Protein AF-A0A7S0PXA7-F1 (afdb_monomer)

Solvent-accessible surface area (backbone atoms only — not comparable to full-atom values): 8529 Å² total; per-residue (Å²): 130,84,72,56,68,84,60,38,46,60,54,50,37,56,54,57,61,72,44,93,47,24,30,64,40,65,45,80,64,52,71,64,62,45,62,77,38,40,72,58,47,55,48,35,64,70,63,41,63,26,7,20,38,11,32,44,40,70,43,84,54,40,75,75,38,53,61,33,40,38,24,17,21,76,83,75,50,43,97,91,50,38,77,55,44,77,58,62,48,57,30,72,75,65,67,80,82,72,60,56,28,80,47,80,48,69,74,65,65,70,82,68,48,44,73,49,89,43,74,66,32,42,48,52,52,50,52,36,51,50,52,24,73,77,49,81,46,69,72,42,47,52,53,39,50,53,33,32,65,67,40,102

Secondary structure (DSSP, 8-state):
-PPPHHHHHHHHHHHHHTSS--SEEEE---HHHHHHTHHHHHHHHHH---SEEEESS-GGGGGG-TTS-EEPPTTS-BTTB-TT-SSEE--TT--SS---EEEE-----GGGS----SHHHHHHHHHHHHHHHHS--HHHHHHHHHHHHH--

Radius of gyration: 18.27 Å; Cα contacts (8 Å, |Δi|>4): 217; chains: 1; bounding box: 50×37×41 Å

Structure (mmCIF, N/CA/C/O backbone):
data_AF-A0A7S0PXA7-F1
#
_entry.id   AF-A0A7S0PXA7-F1
#
loop_
_atom_site.group_PDB
_atom_site.id
_atom_site.type_symbol
_atom_site.label_atom_id
_atom_site.label_alt_id
_atom_site.label_comp_id
_atom_site.label_asym_id
_atom_site.label_entity_id
_atom_site.label_seq_id
_atom_site.pdbx_PDB_ins_code
_atom_site.Cartn_x
_atom_site.Cartn_y
_atom_site.Cartn_z
_atom_site.occupancy
_atom_site.B_iso_or_equiv
_atom_site.auth_seq_id
_atom_site.auth_comp_id
_atom_site.auth_asym_id
_atom_site.auth_atom_id
_atom_site.pdbx_PDB_model_num
ATOM 1 N N . VAL A 1 1 ? -21.336 17.480 8.212 1.00 57.72 1 VAL A N 1
ATOM 2 C CA . VAL A 1 1 ? -20.387 16.965 9.226 1.00 57.72 1 VAL A CA 1
ATOM 3 C C . VAL A 1 1 ? -19.535 15.927 8.524 1.00 57.72 1 VAL A C 1
ATOM 5 O O . VAL A 1 1 ? -20.112 15.131 7.793 1.00 57.72 1 VAL A O 1
ATOM 8 N N . ALA A 1 2 ? -18.206 16.001 8.618 1.00 64.75 2 ALA A N 1
ATOM 9 C CA . ALA A 1 2 ? -17.358 14.966 8.030 1.00 64.75 2 ALA A CA 1
ATOM 10 C C . ALA A 1 2 ? -17.618 13.635 8.766 1.00 64.75 2 ALA A C 1
ATOM 12 O O . ALA A 1 2 ? -17.753 13.674 9.991 1.00 64.75 2 ALA A O 1
ATOM 13 N N . PRO A 1 3 ? -17.751 12.501 8.055 1.00 77.00 3 PRO A N 1
ATOM 14 C CA . PRO A 1 3 ? -17.953 11.203 8.694 1.00 77.00 3 PRO A CA 1
ATOM 15 C C . PRO A 1 3 ? -16.786 10.874 9.636 1.00 77.00 3 PRO A C 1
ATOM 17 O O . PRO A 1 3 ? -15.644 11.257 9.370 1.00 77.00 3 PRO A O 1
ATOM 20 N N . ASP A 1 4 ? -17.072 10.169 10.734 1.00 90.50 4 ASP A N 1
ATOM 21 C CA . ASP A 1 4 ? -16.028 9.641 11.619 1.00 90.50 4 ASP A CA 1
ATOM 22 C C . ASP A 1 4 ? -15.153 8.634 10.856 1.00 90.50 4 ASP A C 1
ATOM 24 O O . ASP A 1 4 ? -15.620 7.968 9.928 1.00 90.50 4 ASP A O 1
ATOM 28 N N . ALA A 1 5 ? -13.886 8.485 11.249 1.00 91.69 5 ALA A N 1
ATOM 29 C CA . ALA A 1 5 ? -12.957 7.581 10.571 1.00 91.69 5 ALA A CA 1
ATOM 30 C C . ALA A 1 5 ? -13.484 6.132 10.502 1.00 91.69 5 ALA A C 1
ATOM 32 O O . ALA A 1 5 ? -13.273 5.455 9.494 1.00 91.69 5 ALA A O 1
ATOM 33 N N . LYS A 1 6 ? -14.244 5.689 11.516 1.00 94.06 6 LYS A N 1
ATOM 34 C CA . LYS A 1 6 ? -14.896 4.372 11.545 1.00 94.06 6 LYS A CA 1
ATOM 35 C C . LYS A 1 6 ? -15.883 4.161 10.393 1.00 94.06 6 LYS A C 1
ATOM 37 O O . LYS A 1 6 ? -16.007 3.045 9.896 1.00 94.06 6 LYS A O 1
ATOM 42 N N . GLU A 1 7 ? -16.591 5.211 9.984 1.00 95.00 7 GLU A N 1
ATOM 43 C CA . GLU A 1 7 ? -17.562 5.180 8.882 1.00 95.00 7 GLU A CA 1
ATOM 44 C C . GLU A 1 7 ? -16.894 5.480 7.538 1.00 95.00 7 GLU A C 1
ATOM 46 O O . GLU A 1 7 ? -17.256 4.904 6.510 1.00 95.00 7 GLU A O 1
ATOM 51 N N . PHE A 1 8 ? -15.889 6.359 7.547 1.00 95.56 8 PHE A N 1
ATOM 52 C CA . PHE A 1 8 ? -15.163 6.760 6.352 1.00 95.56 8 PHE A CA 1
ATOM 53 C C . PHE A 1 8 ? -14.356 5.607 5.750 1.00 95.56 8 PHE A C 1
ATOM 55 O O . PHE A 1 8 ? -14.434 5.398 4.543 1.00 95.56 8 PHE A O 1
ATOM 62 N N . MET A 1 9 ? -13.605 4.845 6.555 1.00 96.62 9 MET A N 1
ATOM 63 C CA . MET A 1 9 ? -12.708 3.797 6.046 1.00 96.62 9 MET A CA 1
ATOM 64 C C . MET A 1 9 ? -13.441 2.737 5.195 1.00 96.62 9 MET A C 1
ATOM 66 O O . MET A 1 9 ? -13.021 2.516 4.054 1.00 96.62 9 MET A O 1
ATOM 70 N N . PRO A 1 10 ? -14.564 2.127 5.638 1.00 96.94 10 PRO A N 1
ATOM 71 C CA . PRO A 1 10 ? -15.298 1.170 4.808 1.00 96.94 10 PRO A CA 1
ATOM 72 C C . PRO A 1 10 ? -15.913 1.807 3.557 1.00 96.94 10 PRO A C 1
ATOM 74 O O . PRO A 1 10 ? -15.874 1.214 2.479 1.00 96.94 10 PRO A O 1
ATOM 77 N N . ALA A 1 11 ? -16.458 3.023 3.679 1.00 97.19 11 ALA A N 1
ATOM 78 C CA . ALA A 1 11 ? -17.067 3.732 2.555 1.00 97.19 11 ALA A CA 1
ATOM 79 C C . ALA A 1 11 ? -16.030 4.092 1.479 1.00 97.19 11 ALA A C 1
ATOM 81 O O . ALA A 1 11 ? -16.265 3.863 0.293 1.00 97.19 11 ALA A O 1
ATOM 82 N N . ALA A 1 12 ? -14.866 4.592 1.900 1.00 96.94 12 ALA A N 1
ATOM 83 C CA . ALA A 1 12 ? -13.747 4.897 1.023 1.00 96.94 12 ALA A CA 1
ATOM 84 C C . ALA A 1 12 ? -13.226 3.629 0.344 1.00 96.94 12 ALA A C 1
ATOM 86 O O . ALA A 1 12 ? -13.074 3.633 -0.870 1.00 96.94 12 ALA A O 1
ATOM 87 N N . THR A 1 13 ? -13.033 2.539 1.096 1.00 98.06 13 THR A N 1
ATOM 88 C CA . THR A 1 13 ? -12.575 1.244 0.557 1.00 98.06 13 THR A CA 1
ATOM 89 C C . THR A 1 13 ? -13.503 0.732 -0.538 1.00 98.06 13 THR A C 1
ATOM 91 O O . THR A 1 13 ? -13.043 0.383 -1.623 1.00 98.06 13 THR A O 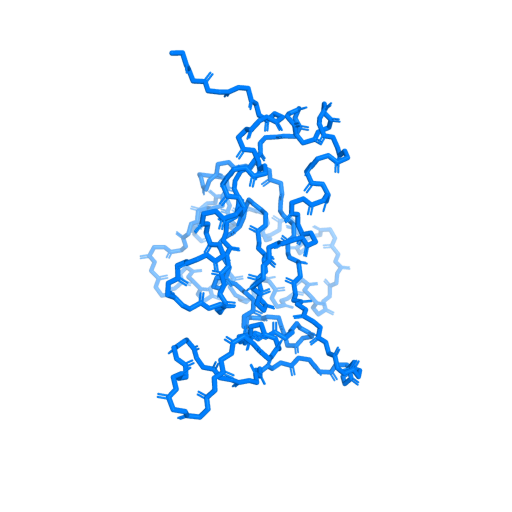1
ATOM 94 N N . LYS A 1 14 ? -14.820 0.749 -0.286 1.00 97.88 14 LYS A N 1
ATOM 95 C CA . LYS A 1 14 ? -15.816 0.361 -1.287 1.00 97.88 14 LYS A CA 1
ATOM 96 C C . LYS A 1 14 ? -15.697 1.222 -2.543 1.00 97.88 14 LYS A C 1
ATOM 98 O O . LYS A 1 14 ? -15.613 0.684 -3.637 1.00 97.88 14 LYS A O 1
ATOM 103 N N . TYR A 1 15 ? -15.665 2.541 -2.371 1.00 97.69 15 TYR A N 1
ATOM 104 C CA . TYR A 1 15 ? -15.609 3.477 -3.488 1.00 97.69 15 TYR A CA 1
ATOM 105 C C . TYR A 1 15 ? -14.338 3.311 -4.330 1.00 97.69 15 TYR A C 1
ATOM 107 O O . TYR A 1 15 ? -14.420 3.247 -5.552 1.00 97.69 15 TYR A O 1
ATOM 115 N N . VAL A 1 16 ? -13.160 3.210 -3.703 1.00 97.50 16 VAL A N 1
ATOM 116 C CA . VAL A 1 16 ? -11.898 3.120 -4.454 1.00 97.50 16 VAL A CA 1
ATOM 117 C C . VAL A 1 16 ? -11.746 1.797 -5.199 1.00 97.50 16 VAL A C 1
ATOM 119 O O . VAL A 1 16 ? -11.135 1.784 -6.259 1.00 97.50 16 VAL A O 1
ATOM 122 N N . ASN A 1 17 ? -12.337 0.711 -4.695 1.00 97.56 17 ASN A N 1
ATOM 123 C CA . ASN A 1 17 ? -12.363 -0.579 -5.390 1.00 97.56 17 ASN A CA 1
ATOM 124 C C . ASN A 1 17 ? -13.251 -0.571 -6.651 1.00 97.56 17 ASN A C 1
ATOM 126 O O . ASN A 1 17 ? -13.148 -1.485 -7.463 1.00 97.56 17 ASN A O 1
ATOM 130 N N . GLU A 1 18 ? -14.131 0.422 -6.813 1.00 96.19 18 GLU A N 1
ATOM 131 C CA . GLU A 1 18 ? -14.967 0.603 -8.010 1.00 96.19 18 GLU A CA 1
ATOM 132 C C . GLU A 1 18 ? -14.293 1.507 -9.063 1.00 96.19 18 GLU A C 1
ATOM 134 O O . GLU A 1 18 ? -14.823 1.685 -10.162 1.00 96.19 18 GLU A O 1
ATOM 139 N N . LEU A 1 19 ? -13.132 2.093 -8.745 1.00 95.69 19 LEU A N 1
ATOM 140 C CA . LEU A 1 19 ? -12.380 2.929 -9.676 1.00 95.69 19 LEU A CA 1
ATOM 141 C C . LEU A 1 19 ? -11.653 2.086 -10.727 1.00 95.69 19 LEU A C 1
ATOM 143 O O . LEU A 1 19 ? -11.409 0.894 -10.564 1.00 95.69 19 LEU A O 1
ATOM 147 N N . TRP A 1 20 ? -11.288 2.741 -11.827 1.00 95.94 20 TRP A N 1
ATOM 148 C CA . TRP A 1 20 ? -10.536 2.105 -12.899 1.00 95.94 20 TRP A CA 1
ATOM 149 C C . TRP A 1 20 ? -9.105 1.787 -12.447 1.00 95.94 20 TRP A C 1
ATOM 151 O O . TRP A 1 20 ? -8.343 2.685 -12.078 1.00 95.94 20 TRP A O 1
ATOM 161 N N . GLY A 1 21 ? -8.732 0.515 -12.547 1.00 96.19 21 GLY A N 1
ATOM 162 C CA . GLY A 1 21 ? -7.416 -0.010 -12.210 1.00 96.19 21 GLY A CA 1
ATOM 163 C C . GLY A 1 21 ? -7.281 -0.505 -10.767 1.00 96.19 21 GLY A C 1
ATOM 164 O O . GLY A 1 21 ? -7.965 -0.065 -9.852 1.00 96.19 21 GLY A O 1
ATOM 165 N N . SER A 1 22 ? -6.332 -1.418 -10.568 1.00 97.31 22 SER A N 1
ATOM 166 C CA . SER A 1 22 ? -6.013 -2.064 -9.288 1.00 97.31 22 SER A CA 1
ATOM 167 C C . SER A 1 22 ? -4.501 -2.156 -9.017 1.00 97.31 22 SER A C 1
ATOM 169 O O . SER A 1 22 ? -4.051 -2.950 -8.191 1.00 97.31 22 SER A O 1
ATOM 171 N N . LEU A 1 23 ? -3.676 -1.370 -9.719 1.00 96.06 23 LEU A N 1
ATOM 172 C CA . LEU A 1 23 ? -2.214 -1.448 -9.606 1.00 96.06 23 LEU A CA 1
ATOM 173 C C . LEU A 1 23 ? -1.728 -1.029 -8.217 1.00 96.06 23 LEU A C 1
ATOM 175 O O . LEU A 1 23 ? -1.088 -1.806 -7.508 1.00 96.06 23 LEU A O 1
ATOM 179 N N . THR A 1 24 ? -2.024 0.208 -7.817 1.00 95.94 24 THR A N 1
ATOM 180 C CA . THR A 1 24 ? -1.572 0.726 -6.531 1.00 95.94 24 THR A CA 1
ATOM 181 C C . THR A 1 24 ? -2.603 1.594 -5.825 1.00 95.94 24 THR A C 1
ATOM 183 O O . THR A 1 24 ? -3.350 2.336 -6.454 1.00 95.94 24 THR A O 1
ATOM 186 N N . CYS A 1 25 ? -2.587 1.548 -4.492 1.00 96.81 25 CYS A N 1
ATOM 187 C CA . CYS A 1 25 ? -3.313 2.473 -3.631 1.00 96.81 25 CYS A CA 1
ATOM 188 C C . CYS A 1 25 ? -2.373 3.040 -2.564 1.00 96.81 25 CYS A C 1
ATOM 190 O O . CYS A 1 25 ? -1.647 2.299 -1.897 1.00 96.81 25 CYS A O 1
ATOM 192 N N . THR A 1 26 ? -2.405 4.358 -2.373 1.00 96.19 26 THR A N 1
ATOM 193 C CA . THR A 1 26 ? -1.735 5.025 -1.251 1.00 96.19 26 THR A CA 1
ATOM 194 C C . THR A 1 26 ? -2.782 5.517 -0.264 1.00 96.19 26 THR A C 1
ATOM 196 O O . THR A 1 26 ? -3.693 6.252 -0.632 1.00 96.19 26 THR A O 1
ATOM 199 N N . LEU A 1 27 ? -2.629 5.117 0.994 1.00 95.44 27 LEU A N 1
ATOM 200 C CA . LEU A 1 27 ? -3.447 5.534 2.121 1.00 95.44 27 LEU A CA 1
ATOM 201 C C . LEU A 1 27 ? -2.617 6.424 3.048 1.00 95.44 27 LEU A C 1
ATOM 203 O O . LEU A 1 27 ? -1.460 6.122 3.336 1.00 95.44 27 LEU A O 1
ATOM 207 N N . SER A 1 28 ? -3.210 7.507 3.539 1.00 94.69 28 SER A N 1
ATOM 208 C CA . SER A 1 28 ? -2.606 8.375 4.551 1.00 94.69 28 SER A CA 1
ATOM 209 C C . SER A 1 28 ? -3.445 8.346 5.820 1.00 94.69 28 SER A C 1
ATOM 211 O O . SER A 1 28 ? -4.648 8.589 5.767 1.00 94.69 28 SER A O 1
ATOM 213 N N . VAL A 1 29 ? -2.813 8.036 6.948 1.00 94.94 29 VAL A N 1
ATOM 214 C CA . VAL A 1 29 ? -3.462 7.932 8.257 1.00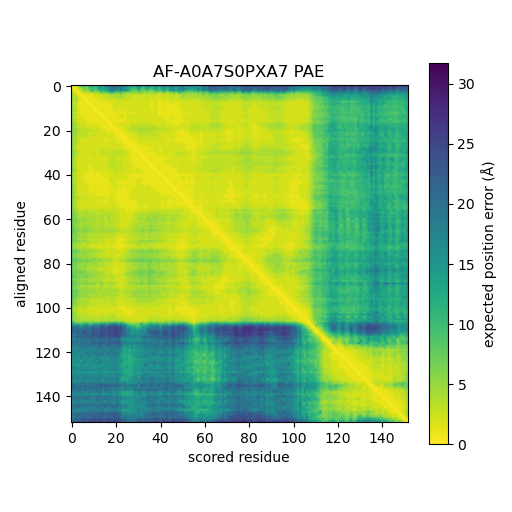 94.94 29 VAL A CA 1
ATOM 215 C C . VAL A 1 29 ? -2.464 8.278 9.360 1.00 94.94 29 VAL A C 1
ATOM 217 O O . VAL A 1 29 ? -1.315 7.825 9.342 1.00 94.94 29 VAL A O 1
ATOM 220 N N . ASP A 1 30 ? -2.891 9.093 10.320 1.00 94.31 30 ASP A N 1
ATOM 221 C CA . ASP A 1 30 ? -2.108 9.383 11.517 1.00 94.31 30 ASP A CA 1
ATOM 222 C C . ASP A 1 30 ? -2.149 8.185 12.498 1.00 94.31 30 ASP A C 1
ATOM 224 O O . ASP A 1 30 ? -3.096 7.387 12.479 1.00 94.31 30 ASP A O 1
ATOM 228 N N . PRO A 1 31 ? -1.121 8.009 13.347 1.00 94.56 31 PRO A N 1
ATOM 229 C CA . PRO A 1 31 ? -1.025 6.843 14.223 1.00 94.56 31 PRO A CA 1
ATOM 230 C C . PRO A 1 31 ? -2.139 6.771 15.275 1.00 94.56 31 PRO A C 1
ATOM 232 O O . PRO A 1 31 ? -2.520 5.663 15.656 1.00 94.56 31 PRO A O 1
ATOM 235 N N . ASP A 1 32 ? -2.684 7.906 15.719 1.00 95.62 32 ASP A N 1
ATOM 236 C CA . ASP A 1 32 ? -3.729 7.929 16.744 1.00 95.62 32 ASP A CA 1
ATOM 237 C C . ASP A 1 32 ? -5.044 7.404 16.165 1.00 95.62 32 ASP A C 1
ATOM 239 O O . ASP A 1 32 ? -5.693 6.553 16.775 1.00 95.62 32 ASP A O 1
ATOM 243 N N . THR A 1 33 ? -5.403 7.828 14.950 1.00 95.88 33 THR A N 1
ATOM 244 C CA . THR A 1 33 ? -6.570 7.312 14.223 1.00 95.88 33 THR A CA 1
ATOM 245 C C . THR A 1 33 ? -6.423 5.824 13.906 1.00 95.88 33 THR A C 1
ATOM 247 O O . THR A 1 33 ? -7.359 5.057 14.142 1.00 95.88 33 THR A O 1
ATOM 250 N N . ALA A 1 34 ? -5.256 5.395 13.408 1.00 95.81 34 ALA A N 1
ATOM 251 C CA . ALA A 1 34 ? -5.000 3.986 13.099 1.00 95.81 34 ALA A CA 1
ATOM 252 C C . ALA A 1 34 ? -5.068 3.096 14.352 1.00 95.81 34 ALA A C 1
ATOM 254 O O . ALA A 1 34 ? -5.599 1.992 14.292 1.00 95.81 34 ALA A O 1
ATOM 255 N N . SER A 1 35 ? -4.578 3.588 15.494 1.00 96.31 35 SER A N 1
ATOM 256 C CA . SER A 1 35 ? -4.638 2.882 16.778 1.00 96.31 35 SER A CA 1
ATOM 257 C C . SER A 1 35 ? -6.062 2.836 17.341 1.00 96.31 35 SER A C 1
ATOM 259 O O . SER A 1 35 ? -6.553 1.775 17.722 1.00 96.31 35 SER A O 1
ATOM 261 N N . LYS A 1 36 ? -6.770 3.973 17.336 1.00 97.38 36 LYS A N 1
ATOM 262 C CA . LYS A 1 36 ? -8.140 4.088 17.858 1.00 97.38 36 LYS A CA 1
ATOM 263 C C . LYS A 1 36 ? -9.134 3.193 17.114 1.00 97.38 36 LYS A C 1
ATOM 265 O O . LYS A 1 36 ? -10.075 2.693 17.727 1.00 97.38 36 LYS A O 1
ATOM 270 N N . TYR A 1 37 ? -8.940 3.007 15.810 1.00 97.00 37 TYR A N 1
ATOM 271 C CA . TYR A 1 37 ? -9.820 2.217 14.947 1.00 97.00 37 TYR A CA 1
ATOM 272 C C . TYR A 1 37 ? -9.092 1.020 14.318 1.00 97.00 37 TYR A C 1
ATOM 274 O O . TYR A 1 37 ? -9.354 0.692 13.161 1.00 97.00 37 TYR A O 1
ATOM 282 N N . SER A 1 38 ? -8.199 0.361 15.068 1.00 97.25 38 SER A N 1
ATOM 283 C CA . SER A 1 38 ? -7.313 -0.704 14.565 1.00 97.25 38 SER A CA 1
ATOM 284 C C . SER A 1 38 ? -8.035 -1.786 13.768 1.00 97.25 38 SER A C 1
ATOM 286 O O . SER A 1 38 ? -7.607 -2.115 12.667 1.00 97.25 38 SER A O 1
ATOM 288 N N . ASP A 1 39 ? -9.163 -2.291 14.269 1.00 97.62 39 ASP A N 1
ATOM 289 C CA . ASP A 1 39 ? -9.910 -3.368 13.608 1.00 97.62 39 ASP A CA 1
ATOM 290 C C . ASP A 1 39 ? -10.448 -2.940 12.236 1.00 97.62 39 ASP A C 1
ATOM 292 O O . ASP A 1 39 ? -10.401 -3.695 11.266 1.00 97.62 39 ASP A O 1
ATOM 296 N N . VAL A 1 40 ? -10.950 -1.705 12.142 1.00 97.50 40 VAL A N 1
ATOM 297 C CA . VA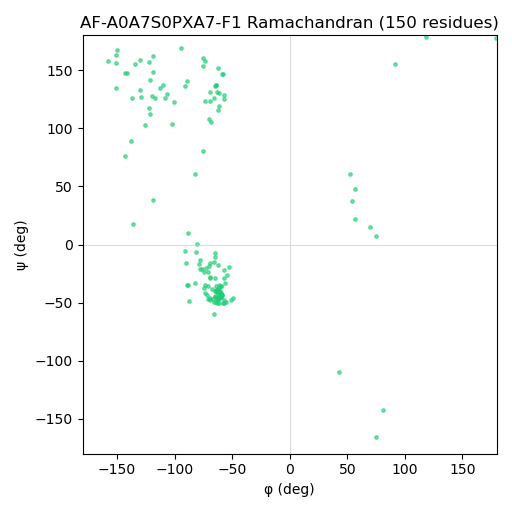L A 1 40 ? -11.504 -1.154 10.896 1.00 97.50 40 VAL A CA 1
ATOM 298 C C . VAL A 1 40 ? -10.385 -0.799 9.922 1.00 97.50 40 VAL A C 1
ATOM 300 O O . VAL A 1 40 ? -10.522 -1.015 8.721 1.00 97.50 40 VAL A O 1
ATOM 303 N N . TYR A 1 41 ? -9.273 -0.291 10.443 1.00 97.88 41 TYR A N 1
ATOM 304 C CA . TYR A 1 41 ? -8.091 0.043 9.666 1.00 97.88 41 TYR A CA 1
ATOM 305 C C . TYR A 1 41 ? -7.435 -1.201 9.052 1.00 97.88 41 TYR A C 1
ATOM 307 O O . TYR A 1 41 ? -7.201 -1.228 7.846 1.00 97.88 41 TYR A O 1
ATOM 315 N N . GLU A 1 42 ? -7.193 -2.256 9.834 1.00 97.94 42 GLU A N 1
ATOM 316 C CA . GLU A 1 42 ? -6.627 -3.506 9.311 1.00 97.94 42 GLU A CA 1
ATOM 317 C C . GLU A 1 42 ? -7.589 -4.166 8.312 1.00 97.94 42 GLU A C 1
ATOM 319 O O . GLU A 1 42 ? -7.166 -4.571 7.228 1.00 97.94 42 GLU A O 1
ATOM 324 N N . LYS A 1 43 ? -8.902 -4.144 8.590 1.00 98.12 43 LYS A N 1
ATOM 325 C CA . LYS A 1 43 ? -9.911 -4.607 7.628 1.00 98.12 43 LYS A CA 1
ATOM 326 C C . LYS A 1 43 ? -9.879 -3.823 6.313 1.00 98.12 43 LYS A C 1
ATOM 328 O O . LYS A 1 43 ? -9.982 -4.423 5.248 1.00 98.12 43 LYS A O 1
ATOM 333 N N . MET A 1 44 ? -9.720 -2.501 6.363 1.00 98.06 44 MET A N 1
ATOM 334 C CA . MET A 1 44 ? -9.562 -1.678 5.162 1.00 98.06 44 MET A CA 1
ATOM 335 C C . MET A 1 44 ? -8.339 -2.111 4.341 1.00 98.06 44 MET A C 1
ATOM 337 O O . MET A 1 44 ? -8.434 -2.223 3.122 1.00 98.06 44 MET A O 1
ATOM 341 N N . LEU A 1 45 ? -7.197 -2.390 4.975 1.00 97.81 45 LEU A N 1
ATOM 342 C CA . LEU A 1 45 ? -5.995 -2.838 4.260 1.00 97.81 45 LEU A CA 1
ATOM 343 C C . LEU A 1 45 ? -6.180 -4.196 3.572 1.00 97.81 45 LEU A C 1
ATOM 345 O O . LEU A 1 45 ? -5.671 -4.399 2.462 1.00 97.81 45 LEU A O 1
ATOM 349 N N . ASP A 1 46 ? -6.929 -5.103 4.192 1.00 97.38 46 ASP A N 1
ATOM 350 C CA . ASP A 1 46 ? -7.288 -6.393 3.602 1.00 97.38 46 ASP A CA 1
ATOM 351 C C . ASP A 1 46 ? -8.260 -6.227 2.424 1.00 97.38 46 ASP A C 1
ATOM 353 O O . ASP A 1 46 ? -8.015 -6.773 1.343 1.00 97.38 46 ASP A O 1
ATOM 357 N N . ASP A 1 47 ? -9.295 -5.403 2.597 1.00 98.00 47 ASP A N 1
ATOM 358 C CA . ASP A 1 47 ? -10.376 -5.199 1.626 1.00 98.00 47 ASP A CA 1
ATOM 359 C C . ASP A 1 47 ? -9.984 -4.282 0.446 1.00 98.00 47 ASP A C 1
ATOM 361 O O . ASP A 1 47 ? -10.692 -4.232 -0.558 1.00 98.00 47 ASP A O 1
ATOM 365 N N . LEU A 1 48 ? -8.864 -3.553 0.514 1.00 98.19 48 LEU A N 1
ATOM 366 C CA . LEU A 1 48 ? -8.342 -2.778 -0.620 1.00 98.19 48 LEU A CA 1
ATOM 367 C C . LEU A 1 48 ? -7.844 -3.714 -1.730 1.00 98.19 48 LEU A C 1
ATOM 369 O O . LEU A 1 48 ? -6.763 -4.298 -1.620 1.00 98.19 48 LEU A O 1
ATOM 373 N N . HIS A 1 49 ? -8.589 -3.843 -2.826 1.00 97.44 49 HIS A N 1
ATOM 374 C CA . HIS A 1 49 ? -8.276 -4.750 -3.933 1.00 97.44 49 HIS A CA 1
ATOM 375 C C . HIS A 1 49 ? -7.256 -4.144 -4.903 1.00 97.44 49 HIS A C 1
ATOM 377 O O . HIS A 1 49 ? -7.522 -3.967 -6.087 1.00 97.44 49 HIS A O 1
ATOM 383 N N . PHE A 1 50 ? -6.064 -3.841 -4.385 1.00 97.62 50 PHE A N 1
ATOM 384 C CA . PHE A 1 50 ? -4.922 -3.345 -5.149 1.00 97.62 50 PHE A CA 1
ATOM 385 C C . PHE A 1 50 ? -3.729 -4.282 -4.979 1.00 97.62 50 PHE A C 1
ATOM 387 O O . PHE A 1 50 ? -3.490 -4.781 -3.876 1.00 97.62 50 PHE A O 1
ATOM 394 N N . GLY A 1 51 ? -2.960 -4.511 -6.043 1.00 96.25 51 GLY A N 1
ATOM 395 C CA . GLY A 1 51 ? -1.780 -5.377 -5.978 1.00 96.25 51 GLY A CA 1
ATOM 396 C C . GLY A 1 51 ? -0.628 -4.764 -5.173 1.00 96.25 51 GLY A C 1
ATOM 397 O O . GLY A 1 51 ? 0.223 -5.491 -4.662 1.00 96.25 51 GLY A O 1
ATOM 398 N N . CYS A 1 52 ? -0.630 -3.447 -4.951 1.00 96.69 52 CYS A N 1
ATOM 399 C CA . CYS A 1 52 ? 0.216 -2.802 -3.950 1.00 96.69 52 CYS A CA 1
ATOM 400 C C . CYS A 1 52 ? -0.545 -1.740 -3.147 1.00 96.69 52 CYS A C 1
ATOM 402 O O . CYS A 1 52 ? -1.067 -0.772 -3.697 1.00 96.69 52 CYS A O 1
ATOM 404 N N . VAL A 1 53 ? -0.518 -1.865 -1.823 1.00 97.44 53 VAL A N 1
ATOM 405 C CA . VAL A 1 53 ? -1.058 -0.876 -0.885 1.00 97.44 53 VAL A CA 1
ATOM 406 C C . VAL A 1 53 ? 0.095 -0.252 -0.101 1.00 97.44 53 VAL A C 1
ATOM 408 O O . VAL A 1 53 ? 1.002 -0.941 0.365 1.00 97.44 53 VAL A O 1
ATOM 411 N N . SER A 1 54 ? 0.102 1.070 0.038 1.00 95.88 54 SER A N 1
ATOM 412 C CA . SER A 1 54 ? 1.127 1.791 0.801 1.00 95.88 54 SER A CA 1
ATOM 413 C C . SER A 1 54 ? 0.504 2.754 1.797 1.00 95.88 54 SER A C 1
ATOM 415 O O . SER A 1 54 ? -0.311 3.591 1.426 1.00 95.88 54 SER A O 1
ATOM 417 N N . VAL A 1 55 ? 0.912 2.647 3.056 1.00 96.62 55 VAL A N 1
ATOM 418 C CA . VAL A 1 55 ? 0.461 3.484 4.167 1.00 96.62 55 VAL A CA 1
ATOM 419 C C . VAL A 1 55 ? 1.513 4.545 4.447 1.00 96.62 55 VAL A C 1
ATOM 421 O O . VAL A 1 55 ? 2.665 4.214 4.729 1.00 96.62 55 VAL A O 1
ATOM 424 N N . ASN A 1 56 ? 1.107 5.813 4.374 1.00 94.06 56 ASN A N 1
ATOM 425 C CA . ASN A 1 56 ? 1.938 7.000 4.598 1.00 94.06 56 ASN A CA 1
ATOM 426 C C . ASN A 1 56 ? 3.172 7.083 3.687 1.00 94.06 56 ASN A C 1
ATOM 428 O O . ASN A 1 56 ? 4.141 7.772 3.994 1.00 94.06 56 ASN A O 1
ATOM 432 N N . GLN A 1 57 ? 3.134 6.382 2.556 1.00 89.69 57 GLN A N 1
ATOM 433 C CA . GLN A 1 57 ? 4.184 6.378 1.549 1.00 89.69 57 GLN A CA 1
ATOM 434 C C . GLN A 1 57 ? 3.563 6.312 0.157 1.00 89.69 57 GLN A C 1
ATOM 436 O O . GLN A 1 57 ? 2.5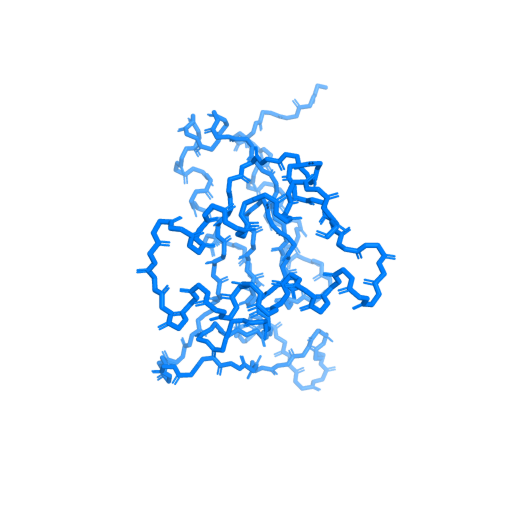18 5.687 -0.053 1.00 89.69 57 GLN A O 1
ATOM 441 N N . TRP A 1 58 ? 4.227 6.935 -0.812 1.00 89.69 58 TRP A N 1
ATOM 442 C CA . TRP A 1 58 ? 3.844 6.791 -2.204 1.00 89.69 58 TRP A CA 1
ATOM 443 C C . TRP A 1 58 ? 4.076 5.352 -2.671 1.00 89.69 58 TRP A C 1
ATOM 445 O O . TRP A 1 58 ? 5.174 4.808 -2.572 1.00 89.69 58 TRP A O 1
ATOM 455 N N . SER A 1 59 ? 3.039 4.736 -3.224 1.00 89.50 59 SER A N 1
ATOM 456 C CA . SER A 1 59 ? 3.088 3.350 -3.691 1.00 89.50 59 SER A CA 1
ATOM 457 C C . SER A 1 59 ? 4.024 3.120 -4.881 1.00 89.50 59 SER A C 1
ATOM 459 O O . SER A 1 59 ? 4.437 1.987 -5.119 1.00 89.50 59 SER A O 1
ATOM 461 N N . GLY A 1 60 ? 4.463 4.183 -5.565 1.00 85.94 60 GLY A N 1
ATOM 462 C CA . GLY A 1 60 ? 5.518 4.114 -6.583 1.00 85.94 60 GLY A CA 1
ATOM 463 C C . GLY A 1 60 ? 6.898 3.707 -6.053 1.00 85.94 60 GLY A C 1
ATOM 464 O O . GLY A 1 60 ? 7.793 3.440 -6.849 1.00 85.94 60 GLY A O 1
ATOM 465 N N . PHE A 1 61 ? 7.083 3.602 -4.732 1.00 85.56 61 PHE A N 1
ATOM 466 C CA . PHE A 1 61 ? 8.286 3.007 -4.144 1.00 85.56 61 PHE A CA 1
ATOM 467 C C . PHE A 1 61 ? 8.311 1.475 -4.226 1.00 85.56 61 PHE A C 1
ATOM 469 O O . PHE A 1 61 ? 9.390 0.897 -4.165 1.00 85.56 61 PHE A O 1
ATOM 476 N N . ALA A 1 62 ? 7.165 0.805 -4.389 1.00 88.62 62 ALA A N 1
ATOM 477 C CA . ALA A 1 62 ? 7.090 -0.654 -4.477 1.00 88.62 62 ALA A CA 1
ATOM 478 C C . ALA A 1 62 ? 8.050 -1.294 -5.501 1.00 88.62 62 ALA A C 1
ATOM 480 O O . ALA A 1 62 ? 8.776 -2.204 -5.105 1.00 88.62 62 ALA A O 1
ATOM 481 N N . PRO A 1 63 ? 8.160 -0.813 -6.759 1.00 88.81 63 PRO A N 1
ATOM 482 C CA . PRO A 1 63 ? 9.100 -1.380 -7.730 1.00 88.81 63 PRO A CA 1
ATOM 483 C C . PRO A 1 63 ? 10.583 -1.209 -7.362 1.00 88.81 63 PRO A C 1
ATOM 485 O O . PRO A 1 63 ? 11.433 -1.827 -7.998 1.00 88.81 63 PRO A O 1
ATOM 488 N N . LEU A 1 64 ? 10.920 -0.394 -6.354 1.00 88.69 64 LEU A N 1
ATOM 489 C CA . LEU A 1 64 ? 12.293 -0.270 -5.851 1.00 88.69 64 LEU A CA 1
ATOM 490 C C . LEU A 1 64 ? 12.688 -1.430 -4.922 1.00 88.69 64 LEU A C 1
ATOM 492 O O . LEU A 1 64 ? 13.877 -1.640 -4.688 1.00 88.69 64 LEU A O 1
ATOM 496 N N . TYR A 1 65 ? 11.713 -2.187 -4.411 1.00 88.88 65 TYR A N 1
ATOM 497 C CA . TYR A 1 65 ? 11.927 -3.352 -3.557 1.00 88.88 65 TYR A CA 1
ATOM 498 C C . TYR A 1 65 ? 11.751 -4.626 -4.382 1.00 88.88 65 TYR A C 1
ATOM 500 O O . TYR A 1 65 ? 10.634 -5.040 -4.682 1.00 88.88 65 TYR A O 1
ATOM 508 N N . SER A 1 66 ? 12.861 -5.269 -4.745 1.00 90.81 66 SER A N 1
ATOM 509 C CA . SER A 1 66 ? 12.861 -6.477 -5.589 1.00 90.81 66 SER A CA 1
ATOM 510 C C . SER A 1 66 ? 12.027 -7.632 -5.017 1.00 90.81 66 SER A C 1
ATOM 512 O O . SER A 1 66 ? 11.499 -8.468 -5.751 1.00 90.81 66 SER A O 1
ATOM 514 N N . GLU A 1 67 ? 11.921 -7.679 -3.694 1.00 92.44 67 GLU A N 1
ATOM 515 C CA . GLU A 1 67 ? 11.178 -8.660 -2.921 1.00 92.44 67 GLU A CA 1
ATOM 516 C C . GLU A 1 67 ? 9.661 -8.452 -2.977 1.00 92.44 67 GLU A C 1
ATOM 518 O O . GLU A 1 67 ? 8.917 -9.414 -2.790 1.00 92.44 67 GLU A O 1
ATOM 523 N N . LEU A 1 68 ? 9.186 -7.236 -3.266 1.00 94.69 68 LEU A N 1
ATOM 524 C CA . LEU A 1 68 ? 7.760 -6.929 -3.291 1.00 94.69 68 LEU A CA 1
ATOM 525 C C . LEU A 1 68 ? 7.181 -7.139 -4.695 1.00 94.69 68 LEU A C 1
ATOM 527 O O . LEU A 1 68 ? 7.797 -6.732 -5.681 1.00 94.69 68 LEU A O 1
ATOM 531 N N . PRO A 1 69 ? 5.996 -7.757 -4.823 1.00 94.56 69 PRO A N 1
ATOM 532 C CA . PRO A 1 69 ? 5.260 -7.735 -6.076 1.00 94.56 69 PRO A CA 1
ATOM 533 C C . PRO A 1 69 ? 4.733 -6.319 -6.353 1.00 94.56 69 PRO A C 1
ATOM 535 O O . PRO A 1 69 ? 4.104 -5.704 -5.492 1.00 94.56 69 PRO A O 1
ATOM 538 N N . TRP A 1 70 ? 4.948 -5.815 -7.567 1.00 95.25 70 TRP A N 1
ATOM 539 C CA . TRP A 1 70 ? 4.307 -4.594 -8.061 1.00 95.25 70 TRP A CA 1
ATOM 540 C C . TRP A 1 70 ? 3.515 -4.909 -9.326 1.00 95.25 70 TRP A C 1
ATOM 542 O O . TRP A 1 70 ? 4.091 -5.285 -10.348 1.00 95.25 70 TRP A O 1
ATOM 552 N N . GLY A 1 71 ? 2.191 -4.822 -9.227 1.00 94.06 71 GLY A N 1
ATOM 553 C CA . GLY A 1 71 ? 1.272 -5.343 -10.230 1.00 94.06 71 GLY A CA 1
ATOM 554 C C . GLY A 1 71 ? -0.188 -5.128 -9.853 1.00 94.06 71 GLY A C 1
ATOM 555 O O . GLY A 1 71 ? -0.473 -4.562 -8.800 1.00 94.06 71 GLY A O 1
ATOM 556 N N . ALA A 1 72 ? -1.100 -5.532 -10.733 1.00 95.94 72 ALA A N 1
ATOM 557 C CA . ALA A 1 72 ? -2.539 -5.430 -10.501 1.00 95.94 72 ALA A CA 1
ATOM 558 C C . ALA A 1 72 ? -3.014 -6.468 -9.474 1.00 95.94 72 ALA A C 1
ATOM 560 O O . ALA A 1 72 ? -2.361 -7.494 -9.264 1.00 95.94 72 ALA A O 1
ATOM 561 N N . TYR A 1 73 ? -4.157 -6.215 -8.838 1.00 96.94 73 TYR A N 1
ATOM 562 C CA . TYR A 1 73 ? -4.743 -7.183 -7.917 1.00 96.94 73 TYR A CA 1
ATOM 563 C C . TYR A 1 73 ? -5.126 -8.470 -8.675 1.00 96.94 73 TYR A C 1
ATOM 565 O O . TYR A 1 73 ? -5.768 -8.388 -9.728 1.00 96.94 73 TYR A O 1
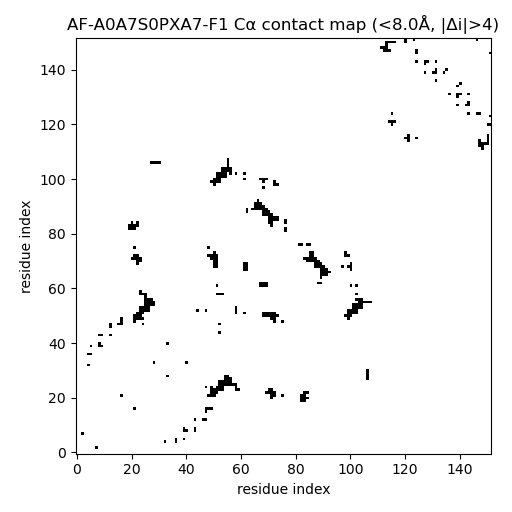ATOM 573 N N . PRO A 1 74 ? -4.752 -9.668 -8.184 1.00 95.69 74 PRO A N 1
ATOM 574 C CA . PRO A 1 74 ? -4.994 -10.910 -8.909 1.00 95.69 74 PRO A CA 1
ATOM 575 C C . PRO A 1 74 ? -6.474 -11.134 -9.234 1.00 95.69 74 PRO A C 1
ATOM 577 O O . PRO A 1 74 ? -7.320 -11.152 -8.342 1.00 95.69 74 PRO A O 1
ATOM 580 N N . GLY A 1 75 ? -6.779 -11.342 -10.516 1.00 93.62 75 GLY A N 1
ATOM 581 C CA . GLY A 1 75 ? -8.139 -11.609 -10.992 1.00 93.62 75 GLY A CA 1
ATOM 582 C C . GLY A 1 75 ? -9.069 -10.392 -11.039 1.00 93.62 75 GLY A C 1
ATOM 583 O O . GLY A 1 75 ? -10.254 -10.568 -11.306 1.00 93.62 75 GLY A O 1
ATOM 584 N N . ALA A 1 76 ? -8.569 -9.173 -10.803 1.00 93.38 76 ALA A N 1
ATOM 585 C CA . ALA A 1 76 ? -9.382 -7.956 -10.900 1.00 93.38 76 ALA A CA 1
ATOM 586 C C . ALA A 1 76 ? -9.761 -7.585 -12.345 1.00 93.38 76 ALA A C 1
ATOM 588 O O . ALA A 1 76 ? -10.736 -6.869 -12.566 1.00 93.38 76 ALA A O 1
ATOM 589 N N . HIS A 1 77 ? -8.984 -8.046 -13.326 1.00 94.56 77 HIS A N 1
ATOM 590 C CA . HIS A 1 77 ? -9.070 -7.619 -14.720 1.00 94.56 77 HIS A CA 1
ATOM 591 C C . HIS A 1 77 ? -9.137 -8.828 -15.656 1.00 94.56 77 HIS A C 1
ATOM 593 O O . HIS A 1 77 ? -8.765 -9.940 -15.282 1.00 94.56 77 HIS A O 1
ATOM 599 N N . THR A 1 78 ? -9.641 -8.613 -16.870 1.00 93.56 78 THR A N 1
ATOM 600 C CA . THR A 1 78 ? -9.720 -9.651 -17.911 1.00 93.56 78 THR A CA 1
ATOM 601 C C . THR A 1 78 ? -8.900 -9.225 -19.121 1.00 93.56 78 THR A C 1
ATOM 603 O O . THR A 1 78 ? -8.688 -8.033 -19.319 1.00 93.56 78 THR A O 1
ATOM 606 N N . ASP A 1 79 ? -8.546 -10.151 -20.012 1.00 92.44 79 ASP A N 1
ATOM 607 C CA . ASP A 1 79 ? -7.837 -9.818 -21.263 1.00 92.44 79 ASP A CA 1
ATOM 608 C C . ASP A 1 79 ? -8.555 -8.758 -22.120 1.00 92.44 79 ASP A C 1
ATOM 610 O O . ASP A 1 79 ? -7.933 -8.057 -22.917 1.00 92.44 79 ASP A O 1
ATOM 614 N N . ARG A 1 80 ? -9.883 -8.647 -21.982 1.00 95.62 80 ARG A N 1
ATOM 615 C CA . ARG A 1 80 ? -10.713 -7.677 -22.714 1.00 95.62 80 ARG A CA 1
ATOM 616 C C . ARG A 1 80 ? -10.869 -6.339 -21.994 1.00 95.62 80 ARG A C 1
ATOM 618 O O . ARG A 1 80 ? -11.281 -5.372 -22.625 1.00 95.62 80 ARG A O 1
ATOM 625 N N . ASP A 1 81 ? -10.554 -6.293 -20.706 1.00 94.31 81 ASP A N 1
ATOM 626 C CA . ASP A 1 81 ? -10.572 -5.096 -19.870 1.00 94.31 81 ASP A CA 1
ATOM 627 C C . ASP A 1 81 ? -9.406 -5.173 -18.884 1.00 94.31 81 ASP A C 1
ATOM 629 O O . ASP A 1 81 ? -9.566 -5.543 -17.719 1.00 94.31 81 ASP A O 1
ATOM 633 N N . ILE A 1 82 ? -8.207 -4.909 -19.407 1.00 93.56 82 ILE A N 1
ATOM 634 C CA . ILE A 1 82 ? -6.946 -5.077 -18.675 1.00 93.56 82 ILE A CA 1
ATOM 635 C C . ILE A 1 82 ? -6.739 -3.995 -17.610 1.00 93.56 82 ILE A C 1
ATOM 637 O O . ILE A 1 82 ? -5.941 -4.160 -16.692 1.00 93.56 82 ILE A O 1
ATOM 641 N N . GLN A 1 83 ? -7.439 -2.870 -17.753 1.00 95.06 83 GLN A N 1
ATOM 642 C CA . GLN A 1 83 ? -7.302 -1.670 -16.940 1.00 95.06 83 GLN A CA 1
ATOM 643 C C . GLN A 1 83 ? -5.832 -1.307 -16.658 1.00 95.06 83 GLN A C 1
ATOM 645 O O . GLN A 1 83 ? -5.096 -0.920 -17.566 1.00 95.06 83 GLN A O 1
ATOM 650 N N . SER A 1 84 ? -5.380 -1.460 -15.412 1.00 93.38 84 SER A N 1
ATOM 651 C CA . SER A 1 84 ? -4.022 -1.122 -14.987 1.00 93.38 84 SER A CA 1
ATOM 652 C C . SER A 1 84 ? -2.993 -2.251 -15.154 1.00 93.38 84 SER A C 1
ATOM 654 O O . SER A 1 84 ? -1.886 -2.126 -14.632 1.00 93.38 84 SER A O 1
ATOM 656 N N . GLY A 1 85 ? -3.334 -3.346 -15.838 1.00 93.44 85 GLY A N 1
ATOM 657 C CA . GLY A 1 85 ? -2.433 -4.464 -16.128 1.00 93.44 85 GLY A CA 1
ATOM 658 C C . GLY A 1 85 ? -2.877 -5.796 -15.522 1.00 93.44 85 GLY A C 1
ATOM 659 O O . GLY A 1 85 ? -3.857 -5.873 -14.795 1.00 93.44 85 GLY A O 1
ATOM 660 N N . GLU A 1 86 ? -2.104 -6.848 -15.777 1.00 93.44 86 GLU A N 1
ATOM 661 C CA . GLU A 1 86 ? -2.207 -8.143 -15.095 1.00 93.44 86 GLU A CA 1
ATOM 662 C C . GLU A 1 86 ? -0.803 -8.622 -14.700 1.00 93.44 86 GLU A C 1
ATOM 664 O O . GLU A 1 86 ? 0.201 -8.231 -15.300 1.00 93.44 86 GLU A O 1
ATOM 669 N N . GLY A 1 87 ? -0.727 -9.468 -13.672 1.00 92.62 87 GLY A N 1
ATOM 670 C CA . GLY A 1 87 ? 0.532 -9.990 -13.157 1.00 92.62 87 GLY A CA 1
ATOM 671 C C . GLY A 1 87 ? 1.293 -8.949 -12.343 1.00 92.62 87 GLY A C 1
ATOM 672 O O . GLY A 1 87 ? 0.735 -7.936 -11.921 1.00 92.62 87 GLY A O 1
ATOM 673 N N . HIS A 1 88 ? 2.570 -9.223 -12.080 1.00 94.81 88 HIS A N 1
ATOM 674 C CA . HIS A 1 88 ? 3.435 -8.339 -11.307 1.00 94.81 88 HIS A CA 1
ATOM 675 C C . HIS A 1 88 ? 4.903 -8.482 -11.725 1.00 94.81 88 HIS A C 1
ATOM 677 O O . HIS A 1 88 ? 5.332 -9.538 -12.192 1.00 94.81 88 HIS A O 1
ATOM 683 N N . ILE A 1 89 ? 5.693 -7.438 -11.480 1.00 94.19 89 ILE A N 1
ATOM 684 C CA . ILE A 1 89 ? 7.159 -7.531 -11.407 1.00 94.19 89 ILE A CA 1
ATOM 685 C C . ILE A 1 89 ? 7.600 -7.714 -9.945 1.00 94.19 89 ILE A C 1
ATOM 687 O O . ILE A 1 89 ? 6.780 -7.584 -9.038 1.00 94.19 89 ILE A O 1
ATOM 691 N N . GLY A 1 90 ? 8.874 -8.031 -9.702 1.00 94.00 90 GLY A N 1
ATOM 692 C CA . GLY A 1 90 ? 9.403 -8.259 -8.349 1.00 94.00 90 GLY A CA 1
ATOM 693 C C . GLY A 1 90 ? 9.099 -9.664 -7.818 1.00 94.00 90 GLY A C 1
ATOM 694 O O . GLY A 1 90 ? 9.140 -10.625 -8.585 1.00 94.00 90 GLY A O 1
ATOM 695 N N . ASN A 1 91 ? 8.801 -9.797 -6.518 1.00 95.00 91 ASN A N 1
ATOM 696 C CA . ASN A 1 91 ? 8.644 -11.091 -5.828 1.00 95.00 91 ASN A CA 1
ATOM 697 C C . ASN A 1 91 ? 9.898 -11.984 -5.944 1.00 95.00 91 ASN A C 1
ATOM 699 O O . ASN A 1 91 ? 9.809 -13.172 -6.261 1.00 95.00 91 ASN A O 1
ATOM 703 N N . SER A 1 92 ? 11.085 -11.423 -5.686 1.00 95.12 92 SER A N 1
ATOM 704 C CA . SER A 1 92 ? 12.361 -12.158 -5.758 1.00 95.12 92 SER A CA 1
ATOM 705 C C . SER A 1 92 ? 12.420 -13.394 -4.845 1.00 95.12 92 SER A C 1
ATOM 707 O O . SER A 1 92 ? 13.164 -14.333 -5.125 1.00 95.12 92 SER A O 1
ATOM 709 N N . TYR A 1 93 ? 11.584 -13.450 -3.804 1.00 94.62 93 TYR A N 1
ATOM 710 C CA . TYR A 1 93 ? 11.422 -14.618 -2.932 1.00 94.62 93 TYR A CA 1
ATOM 711 C C . TYR A 1 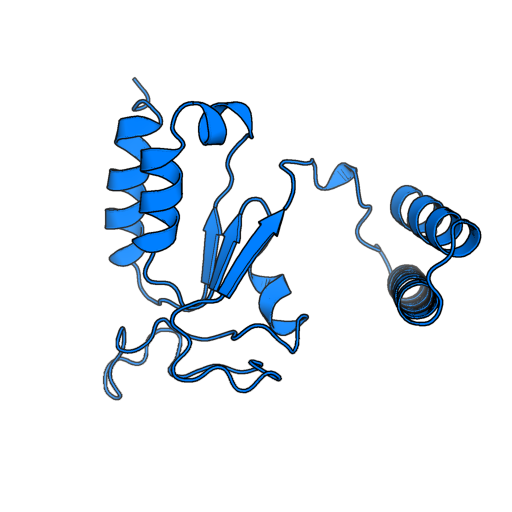93 ? 10.509 -15.716 -3.485 1.00 94.62 93 TYR A C 1
ATOM 713 O O . TYR A 1 93 ? 10.329 -16.738 -2.826 1.00 94.62 93 TYR A O 1
ATOM 721 N N . CYS A 1 94 ? 9.950 -15.542 -4.685 1.00 94.69 94 CYS A N 1
ATOM 722 C CA . CYS A 1 94 ? 9.104 -16.533 -5.349 1.00 94.69 94 CYS A CA 1
ATOM 723 C C . CYS A 1 94 ? 7.918 -16.989 -4.477 1.00 94.69 94 CYS A C 1
ATOM 725 O O . CYS A 1 94 ? 7.531 -18.161 -4.498 1.00 94.69 94 CYS A O 1
ATOM 727 N N . ILE A 1 95 ? 7.328 -16.066 -3.706 1.00 95.00 95 ILE A N 1
ATOM 728 C CA . ILE A 1 95 ? 6.127 -16.340 -2.913 1.00 95.00 95 ILE A CA 1
ATOM 729 C C . ILE A 1 95 ? 5.042 -16.825 -3.870 1.00 95.00 95 ILE A C 1
ATOM 731 O O . ILE A 1 95 ? 4.777 -16.206 -4.903 1.00 95.00 95 ILE A O 1
ATOM 735 N N . LYS A 1 96 ? 4.424 -17.960 -3.545 1.00 95.94 96 LYS A N 1
ATOM 736 C CA . LYS A 1 96 ? 3.406 -18.573 -4.394 1.00 95.94 96 LYS A CA 1
ATOM 737 C C . LYS A 1 96 ? 2.111 -17.768 -4.312 1.00 95.94 96 LYS A C 1
ATOM 739 O O . LYS A 1 96 ? 1.544 -17.651 -3.232 1.00 95.94 96 LYS A O 1
ATOM 744 N N . LYS A 1 97 ? 1.613 -17.313 -5.468 1.00 94.06 97 LYS A N 1
ATOM 745 C CA . LYS A 1 97 ? 0.336 -16.586 -5.613 1.00 94.06 97 LYS A CA 1
ATOM 746 C C . LYS A 1 97 ? 0.230 -15.381 -4.654 1.00 94.06 97 LYS A C 1
ATOM 748 O O . LYS A 1 97 ? -0.654 -15.371 -3.798 1.00 94.06 97 LYS A O 1
ATOM 753 N N . PRO A 1 98 ? 1.131 -14.387 -4.756 1.00 94.88 98 PRO A N 1
ATOM 754 C CA . PRO A 1 98 ? 1.030 -13.203 -3.917 1.00 94.88 98 PRO A CA 1
ATOM 755 C C . PRO A 1 98 ? -0.265 -12.445 -4.238 1.00 94.88 98 PRO A C 1
ATOM 757 O O . PRO A 1 98 ? -0.616 -12.292 -5.405 1.00 94.88 98 PRO A O 1
ATOM 760 N N . ILE A 1 99 ? -0.969 -11.983 -3.202 1.00 95.31 99 ILE A N 1
ATOM 761 C CA . ILE A 1 99 ? -2.212 -11.211 -3.361 1.00 95.31 99 ILE A CA 1
ATOM 762 C C . ILE A 1 99 ? -1.916 -9.721 -3.506 1.00 95.31 99 ILE A C 1
ATOM 764 O O . ILE A 1 99 ? -2.429 -9.072 -4.411 1.00 95.31 99 ILE A O 1
ATOM 768 N N . LYS A 1 100 ? -1.087 -9.178 -2.612 1.00 95.31 100 LYS A N 1
ATOM 769 C CA . LYS A 1 100 ? -0.663 -7.780 -2.643 1.00 95.31 100 LYS A CA 1
ATOM 770 C C . LYS A 1 100 ? 0.649 -7.574 -1.892 1.00 95.31 100 LYS A C 1
ATOM 772 O O . LYS A 1 100 ? 0.980 -8.355 -0.999 1.00 95.31 100 LYS A O 1
ATOM 777 N N . ALA A 1 101 ? 1.356 -6.498 -2.212 1.00 95.94 101 ALA A N 1
ATOM 778 C CA . ALA A 1 101 ? 2.385 -5.924 -1.352 1.00 95.94 101 ALA A CA 1
ATOM 779 C C . ALA A 1 101 ? 1.766 -4.898 -0.393 1.00 95.94 101 ALA A C 1
ATOM 781 O O . ALA A 1 101 ? 0.905 -4.114 -0.796 1.00 95.94 101 ALA A O 1
ATOM 782 N N . LEU A 1 102 ? 2.232 -4.869 0.859 1.00 96.06 102 LEU A N 1
ATOM 783 C CA . LEU A 1 102 ? 1.866 -3.845 1.836 1.00 96.06 102 LEU A CA 1
ATOM 784 C C . LEU A 1 102 ? 3.121 -3.139 2.346 1.00 96.06 102 LEU A C 1
ATOM 786 O O . LEU A 1 102 ? 3.973 -3.754 2.985 1.00 96.06 102 LEU A O 1
ATOM 790 N N . ILE A 1 103 ? 3.209 -1.837 2.095 1.00 95.00 103 ILE A N 1
ATOM 791 C CA . ILE A 1 103 ? 4.284 -0.976 2.596 1.00 95.00 103 ILE A CA 1
ATOM 792 C C . ILE A 1 103 ? 3.710 -0.101 3.704 1.00 95.00 103 ILE A C 1
ATOM 794 O O . ILE A 1 103 ? 2.683 0.544 3.509 1.00 95.00 103 ILE A O 1
ATOM 798 N N . ARG A 1 104 ? 4.371 -0.048 4.862 1.00 94.62 104 ARG A N 1
ATOM 799 C CA . ARG A 1 104 ? 3.994 0.851 5.959 1.00 94.62 104 ARG A CA 1
ATOM 800 C C . ARG A 1 104 ? 5.142 1.793 6.276 1.00 94.62 104 ARG A C 1
ATOM 802 O O . ARG A 1 104 ? 6.260 1.343 6.517 1.00 94.62 104 ARG A O 1
ATOM 809 N N . ALA A 1 105 ? 4.847 3.085 6.302 1.00 91.44 105 ALA A N 1
ATOM 810 C CA . ALA A 1 105 ? 5.772 4.119 6.730 1.00 91.44 105 ALA A CA 1
ATOM 811 C C . ALA A 1 105 ? 5.192 4.927 7.907 1.00 91.44 105 ALA A C 1
ATOM 813 O O . ALA A 1 105 ? 3.971 4.977 8.097 1.00 91.44 105 ALA A O 1
ATOM 814 N N . PRO A 1 106 ? 6.050 5.568 8.717 1.00 89.44 106 PRO A N 1
ATOM 815 C CA . PRO A 1 106 ? 5.604 6.546 9.702 1.00 89.44 106 PRO A CA 1
ATOM 816 C C . PRO A 1 106 ? 4.834 7.704 9.047 1.00 89.44 106 PRO A C 1
ATOM 818 O O . PRO A 1 106 ? 5.168 8.119 7.939 1.00 89.44 106 PRO A O 1
ATOM 821 N N . PHE A 1 107 ? 3.842 8.265 9.745 1.00 88.44 107 PHE A N 1
ATOM 822 C CA . PHE A 1 107 ? 3.173 9.502 9.323 1.00 88.44 107 PHE A CA 1
ATOM 823 C C . PHE A 1 107 ? 4.093 10.701 9.594 1.00 88.44 107 PHE A C 1
ATOM 825 O O . PHE A 1 107 ? 4.004 11.360 10.629 1.00 88.44 107 PHE A O 1
ATOM 832 N N . THR A 1 108 ? 5.051 10.937 8.700 1.00 78.50 108 THR A N 1
ATOM 833 C CA . THR A 1 108 ? 6.020 12.034 8.806 1.00 78.50 108 THR A CA 1
ATOM 834 C C . THR A 1 108 ? 5.893 12.981 7.620 1.00 78.50 108 THR A C 1
ATOM 836 O O . THR A 1 108 ? 5.542 12.587 6.510 1.00 78.50 108 THR A O 1
ATOM 839 N N . SER A 1 109 ? 6.170 14.268 7.846 1.00 56.00 109 SER A N 1
ATOM 840 C CA . SER A 1 109 ? 6.197 15.246 6.758 1.00 56.00 109 SER A CA 1
ATOM 841 C C . SER A 1 109 ? 7.329 14.911 5.774 1.00 56.00 109 SER A C 1
ATOM 843 O O . SER A 1 109 ? 8.454 14.676 6.226 1.00 56.00 109 SER A O 1
ATOM 845 N N . PRO A 1 110 ? 7.102 14.989 4.447 1.00 51.72 110 PRO A N 1
ATOM 846 C CA . PRO A 1 110 ? 8.159 14.916 3.434 1.00 51.72 110 PRO A CA 1
ATOM 847 C C . PRO A 1 110 ? 9.302 15.915 3.668 1.00 51.72 110 PRO A C 1
ATOM 849 O O . PRO A 1 110 ? 10.408 15.710 3.187 1.00 51.72 110 PRO A O 1
ATOM 852 N N . ALA A 1 111 ? 9.077 16.974 4.455 1.00 47.16 111 ALA A N 1
ATOM 853 C CA . ALA A 1 111 ? 10.125 17.902 4.876 1.00 47.16 111 ALA A CA 1
ATOM 854 C C . ALA A 1 111 ? 11.231 17.249 5.738 1.00 47.16 111 ALA A C 1
ATOM 856 O O . ALA A 1 111 ? 12.310 17.824 5.869 1.00 47.16 111 ALA A O 1
ATOM 857 N N . ALA A 1 112 ? 10.991 16.064 6.316 1.00 52.12 112 ALA A N 1
ATOM 858 C CA . ALA A 1 112 ? 11.967 15.334 7.129 1.00 52.12 112 ALA A CA 1
ATOM 859 C C . A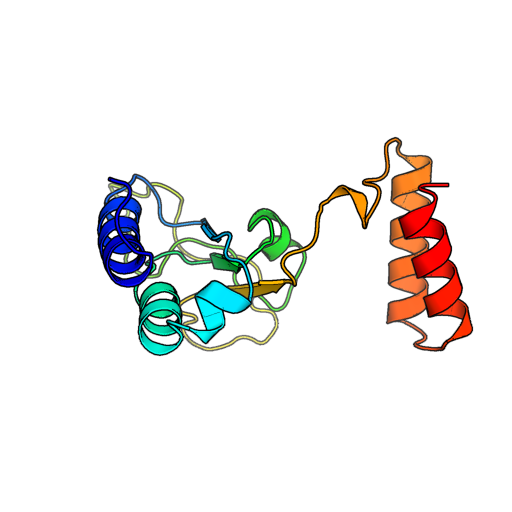LA A 1 112 ? 13.034 14.594 6.297 1.00 52.12 112 ALA A C 1
ATOM 861 O O . ALA A 1 112 ? 14.113 14.306 6.812 1.00 52.12 112 ALA A O 1
ATOM 862 N N . ALA A 1 113 ? 12.769 14.318 5.016 1.00 55.28 113 ALA A N 1
ATOM 863 C CA . ALA A 1 113 ? 13.747 13.777 4.077 1.00 55.28 113 ALA A CA 1
ATOM 864 C C . ALA A 1 113 ? 13.787 14.692 2.855 1.00 55.28 113 ALA A C 1
ATOM 866 O O . ALA A 1 113 ? 12.893 14.653 2.010 1.00 55.28 113 ALA A O 1
ATOM 867 N N . LYS A 1 114 ? 14.813 15.544 2.755 1.00 55.59 114 LYS A N 1
ATOM 868 C CA . LYS A 1 114 ? 14.942 16.419 1.588 1.00 55.59 114 LYS A CA 1
ATOM 869 C C . LYS A 1 114 ? 15.112 15.551 0.349 1.00 55.59 114 LYS A C 1
ATOM 871 O O . LYS A 1 114 ? 16.107 14.840 0.218 1.00 55.59 114 LYS A O 1
ATOM 876 N N . VAL A 1 115 ? 14.136 15.617 -0.555 1.00 61.56 115 VAL A N 1
ATOM 877 C CA . VAL A 1 115 ? 14.258 14.991 -1.870 1.00 61.56 115 VAL A CA 1
ATOM 878 C C . VAL A 1 115 ? 15.441 15.656 -2.579 1.00 61.56 115 VAL A C 1
ATOM 880 O O . VAL A 1 115 ? 15.524 16.889 -2.588 1.00 61.56 115 VAL A O 1
ATOM 883 N N . PRO A 1 116 ? 16.382 14.883 -3.137 1.00 63.91 116 PRO A N 1
ATOM 884 C CA . PRO A 1 116 ? 17.542 15.450 -3.798 1.00 63.91 116 PRO A CA 1
ATOM 885 C C . PRO A 1 116 ? 17.095 16.299 -4.990 1.00 63.91 116 PRO A C 1
ATOM 887 O O . PRO A 1 116 ? 16.471 15.816 -5.930 1.00 63.91 116 PRO A O 1
ATOM 890 N N . VAL A 1 117 ? 17.432 17.587 -4.943 1.00 71.44 117 VAL A N 1
ATOM 891 C CA . VAL A 1 117 ? 16.989 18.593 -5.924 1.00 71.44 117 VAL A CA 1
ATOM 892 C C . VAL A 1 117 ? 17.821 18.600 -7.210 1.00 71.44 117 VAL A C 1
ATOM 894 O O . VAL A 1 117 ? 17.509 19.326 -8.150 1.00 71.44 117 VAL A O 1
ATOM 897 N N . ASN A 1 118 ? 18.908 17.823 -7.264 1.00 79.88 118 ASN A N 1
ATOM 898 C CA . ASN A 1 118 ? 19.766 17.703 -8.440 1.00 79.88 118 ASN A CA 1
ATOM 899 C C . ASN A 1 118 ? 20.422 16.313 -8.536 1.00 79.88 118 ASN A C 1
ATOM 901 O O . ASN A 1 118 ? 20.434 15.532 -7.582 1.00 79.88 118 ASN A O 1
ATOM 905 N N . ARG A 1 119 ? 21.005 16.019 -9.706 1.00 80.62 119 ARG A N 1
ATOM 906 C CA . ARG A 1 119 ? 21.624 14.720 -10.022 1.00 80.62 119 ARG A CA 1
ATOM 907 C C . ARG A 1 119 ? 22.778 14.351 -9.085 1.00 80.62 119 ARG A C 1
ATOM 909 O O . ARG A 1 119 ? 22.945 13.174 -8.776 1.00 80.62 119 ARG A O 1
ATOM 916 N N . THR A 1 120 ? 23.567 15.327 -8.643 1.00 84.75 120 THR A N 1
ATOM 917 C CA . THR A 1 120 ? 24.701 15.098 -7.737 1.00 84.75 120 THR A CA 1
ATOM 918 C C . THR A 1 120 ? 24.209 14.704 -6.351 1.00 84.75 120 THR A C 1
ATOM 920 O O . THR A 1 120 ? 24.643 13.686 -5.829 1.00 84.75 120 THR A O 1
ATOM 923 N N . ALA A 1 121 ? 23.244 15.443 -5.801 1.00 78.12 121 ALA A N 1
ATOM 924 C CA . ALA A 1 121 ? 22.612 15.127 -4.524 1.00 78.12 121 ALA A CA 1
ATOM 925 C C . ALA A 1 121 ? 21.947 13.740 -4.559 1.00 78.12 121 ALA A C 1
ATOM 927 O O . ALA A 1 121 ? 22.145 12.936 -3.655 1.00 78.12 121 ALA A O 1
ATOM 928 N N . ALA A 1 122 ? 21.236 13.412 -5.645 1.00 78.50 122 ALA A N 1
ATOM 929 C CA . ALA A 1 122 ? 20.595 12.105 -5.802 1.00 78.50 122 ALA A CA 1
ATOM 930 C C . ALA A 1 122 ? 21.617 10.961 -5.831 1.00 78.50 122 ALA A C 1
ATOM 932 O O . ALA A 1 122 ? 21.421 9.926 -5.193 1.00 78.50 122 ALA A O 1
ATOM 933 N N . ARG A 1 123 ? 22.738 11.162 -6.534 1.00 83.31 123 ARG A N 1
ATOM 934 C CA . ARG A 1 123 ? 23.839 10.199 -6.581 1.00 83.31 123 ARG A CA 1
ATOM 935 C C . ARG A 1 123 ? 24.481 10.011 -5.209 1.00 83.31 123 ARG A C 1
ATOM 937 O O . ARG A 1 123 ? 24.637 8.872 -4.782 1.00 83.31 123 ARG A O 1
ATOM 944 N N . THR A 1 124 ? 24.831 11.095 -4.521 1.00 83.94 124 THR A N 1
ATOM 945 C CA . THR A 1 124 ? 25.453 11.021 -3.194 1.00 83.94 124 THR A CA 1
ATOM 946 C C . THR A 1 124 ? 24.532 10.307 -2.209 1.00 83.94 124 THR A C 1
ATOM 948 O O . THR A 1 124 ? 24.986 9.433 -1.473 1.00 83.94 124 THR A O 1
ATOM 951 N N . GLN A 1 125 ? 23.229 10.599 -2.232 1.00 81.00 125 GLN A N 1
ATOM 952 C CA . G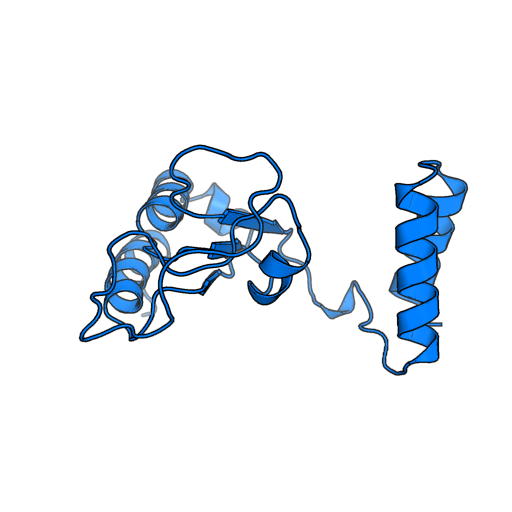LN A 1 125 ? 22.265 9.918 -1.374 1.00 81.00 125 GLN A CA 1
ATOM 953 C C . GLN A 1 125 ? 22.199 8.419 -1.680 1.00 81.00 125 GLN A C 1
ATOM 955 O O . GLN A 1 125 ? 22.285 7.611 -0.755 1.00 81.00 125 GLN A O 1
ATOM 960 N N . ALA A 1 126 ? 22.125 8.036 -2.959 1.00 81.88 126 ALA A N 1
ATOM 961 C CA . ALA A 1 126 ? 22.135 6.634 -3.372 1.00 81.88 126 ALA A CA 1
ATOM 962 C C . ALA A 1 126 ? 23.421 5.911 -2.932 1.00 81.88 126 ALA A C 1
ATOM 964 O O . ALA A 1 126 ? 23.347 4.828 -2.354 1.00 81.88 126 ALA A O 1
ATOM 965 N N . GLU A 1 127 ? 24.592 6.527 -3.119 1.00 86.38 127 GLU A N 1
ATOM 966 C CA . GLU A 1 127 ? 25.877 5.980 -2.670 1.00 86.38 127 GLU A CA 1
ATOM 967 C C . GLU A 1 127 ? 25.901 5.776 -1.147 1.00 86.38 127 GLU A C 1
ATOM 969 O O . GLU A 1 127 ? 26.345 4.731 -0.679 1.00 86.38 127 GLU A O 1
ATOM 974 N N . ARG A 1 128 ? 25.376 6.724 -0.356 1.00 82.75 128 ARG A N 1
ATOM 975 C CA . ARG A 1 128 ? 25.304 6.600 1.113 1.00 82.75 128 ARG A CA 1
ATOM 976 C C . ARG A 1 128 ? 24.344 5.505 1.568 1.00 82.75 128 ARG A C 1
ATOM 978 O O . ARG A 1 128 ? 24.654 4.806 2.532 1.00 82.75 128 ARG A O 1
ATOM 985 N N . VAL A 1 129 ? 23.207 5.346 0.889 1.00 83.19 129 VAL A N 1
ATOM 986 C CA . VAL A 1 129 ? 22.260 4.256 1.158 1.00 83.19 129 VAL A CA 1
ATOM 987 C C . VAL A 1 129 ? 22.924 2.910 0.873 1.00 83.19 129 VAL A C 1
ATOM 989 O O . VAL A 1 129 ? 22.936 2.048 1.749 1.00 83.19 129 VAL A O 1
ATOM 992 N N . VAL A 1 130 ? 23.547 2.746 -0.298 1.00 84.12 130 VAL A N 1
ATOM 993 C CA . VAL A 1 130 ? 24.264 1.513 -0.667 1.00 84.12 130 VAL A CA 1
ATOM 994 C C . VAL A 1 130 ? 25.399 1.219 0.317 1.00 84.12 130 VAL A C 1
ATOM 996 O O . VAL A 1 130 ? 25.518 0.097 0.805 1.00 84.12 130 VAL A O 1
ATOM 999 N N . ASP A 1 131 ? 26.196 2.226 0.677 1.00 87.19 131 ASP A N 1
ATOM 1000 C CA . ASP A 1 131 ? 27.322 2.087 1.605 1.00 87.19 131 ASP A CA 1
ATOM 1001 C C . ASP A 1 131 ? 26.876 1.622 3.005 1.00 87.19 131 ASP A C 1
ATOM 1003 O O . ASP A 1 131 ? 27.556 0.804 3.635 1.00 87.19 131 ASP A O 1
ATOM 1007 N N . PHE A 1 132 ? 25.720 2.095 3.482 1.00 85.75 132 PHE A N 1
ATOM 1008 C CA . PHE A 1 132 ? 25.114 1.639 4.735 1.00 85.75 132 PHE A CA 1
ATOM 1009 C C . PHE A 1 132 ? 24.505 0.235 4.620 1.00 85.75 132 PHE A C 1
ATOM 1011 O O . PHE A 1 132 ? 24.684 -0.578 5.528 1.00 85.75 132 PHE A O 1
ATOM 1018 N N . LEU A 1 133 ? 23.813 -0.071 3.517 1.00 82.56 133 LEU A N 1
ATOM 1019 C CA . LEU A 1 133 ? 23.208 -1.388 3.294 1.00 82.56 133 LEU A CA 1
ATOM 1020 C C . LEU A 1 133 ? 24.265 -2.495 3.213 1.00 82.56 133 LEU A C 1
ATOM 1022 O O . LEU A 1 133 ? 24.050 -3.566 3.779 1.00 82.56 133 LEU A O 1
ATOM 1026 N N . LEU A 1 134 ? 25.407 -2.221 2.571 1.00 88.81 134 LEU A N 1
ATOM 1027 C CA . LEU A 1 134 ? 26.531 -3.154 2.466 1.00 88.81 134 LEU A CA 1
ATOM 1028 C C . LEU A 1 134 ? 27.310 -3.296 3.780 1.00 88.81 134 LEU A C 1
ATOM 1030 O O . LEU A 1 134 ? 27.782 -4.385 4.094 1.00 88.81 134 LEU A O 1
ATOM 1034 N N . HIS A 1 135 ? 27.442 -2.220 4.564 1.00 89.75 135 HIS A N 1
ATOM 1035 C CA . HIS A 1 135 ? 28.179 -2.252 5.829 1.00 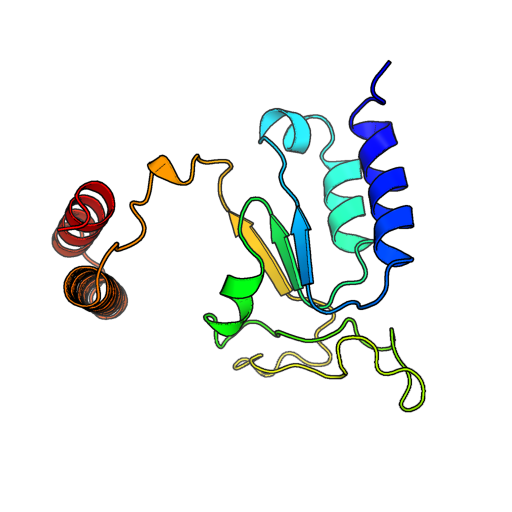89.75 135 HIS A CA 1
ATOM 1036 C C . HIS A 1 135 ? 27.423 -1.482 6.916 1.00 89.75 135 HIS A C 1
ATOM 1038 O O . HIS A 1 135 ? 27.636 -0.289 7.147 1.00 89.75 135 HIS A O 1
ATOM 1044 N N . ARG A 1 136 ? 26.539 -2.180 7.626 1.00 86.31 136 ARG A N 1
ATOM 1045 C CA . ARG A 1 136 ? 25.705 -1.575 8.670 1.00 86.31 136 ARG A CA 1
ATOM 1046 C C . ARG A 1 136 ? 26.555 -1.193 9.886 1.00 86.31 136 ARG A C 1
ATOM 1048 O O . ARG A 1 136 ? 26.992 -2.059 10.636 1.00 86.31 136 ARG A O 1
ATOM 1055 N N . ASN A 1 137 ? 26.788 0.104 10.097 1.00 91.44 137 ASN A N 1
ATOM 1056 C CA . ASN A 1 137 ? 27.376 0.638 11.332 1.00 91.44 137 ASN A CA 1
ATOM 1057 C C . ASN A 1 137 ? 26.912 2.075 11.622 1.00 91.44 137 ASN A C 1
ATOM 1059 O O . ASN A 1 137 ? 26.412 2.776 10.738 1.00 91.44 137 ASN A O 1
ATOM 1063 N N . ALA A 1 138 ? 27.106 2.512 12.871 1.00 88.06 138 ALA A N 1
ATOM 1064 C CA . ALA A 1 138 ? 26.623 3.803 13.360 1.00 88.06 138 ALA A CA 1
ATOM 1065 C C . ALA A 1 138 ? 27.211 4.994 12.586 1.00 88.06 138 ALA A C 1
ATOM 1067 O O . ALA A 1 138 ? 26.485 5.916 12.243 1.00 88.06 138 ALA A O 1
ATOM 1068 N N . TYR A 1 139 ? 28.498 4.957 12.232 1.00 88.75 139 TYR A N 1
ATOM 1069 C CA . TYR A 1 139 ? 29.150 6.035 11.481 1.00 88.75 139 TYR A CA 1
ATOM 1070 C C . TYR A 1 139 ? 28.519 6.261 10.097 1.00 88.75 139 TYR A C 1
ATOM 1072 O O . TYR A 1 139 ? 28.278 7.400 9.687 1.00 88.75 139 TYR A O 1
ATOM 1080 N N . ARG A 1 140 ? 28.225 5.174 9.377 1.00 85.56 140 ARG A N 1
ATOM 1081 C CA . ARG A 1 140 ? 27.588 5.226 8.053 1.00 85.56 140 ARG A CA 1
ATOM 1082 C C . ARG A 1 140 ? 26.123 5.644 8.145 1.00 85.56 140 ARG A C 1
ATOM 1084 O O . ARG A 1 140 ? 25.676 6.427 7.310 1.00 85.56 140 ARG A O 1
ATOM 1091 N N . LEU A 1 141 ? 25.419 5.218 9.196 1.00 85.00 141 LEU A N 1
ATOM 1092 C CA . LEU A 1 141 ? 24.071 5.702 9.493 1.00 85.00 141 LEU A CA 1
ATOM 1093 C C . LEU A 1 141 ? 24.064 7.215 9.752 1.00 85.00 141 LEU A C 1
ATOM 1095 O O . LEU A 1 141 ? 23.269 7.930 9.151 1.00 85.00 141 LEU A O 1
ATOM 1099 N N . THR A 1 142 ? 24.991 7.729 10.566 1.00 86.69 142 THR A N 1
ATOM 1100 C CA . THR A 1 142 ? 25.101 9.171 10.842 1.00 86.69 142 THR A CA 1
ATOM 1101 C C . THR A 1 142 ? 25.398 9.969 9.573 1.00 86.69 142 THR A C 1
ATOM 1103 O O . THR A 1 142 ? 24.797 11.019 9.356 1.00 86.69 142 THR A O 1
ATOM 1106 N N . LYS A 1 143 ? 26.267 9.461 8.686 1.00 82.94 143 LYS A N 1
ATOM 1107 C CA . LYS A 1 143 ? 26.515 10.066 7.365 1.00 82.94 143 LYS A CA 1
ATOM 1108 C C . LYS A 1 143 ? 25.261 10.110 6.490 1.00 82.94 143 LYS A C 1
ATOM 1110 O O . LYS A 1 143 ? 25.020 11.125 5.840 1.00 82.94 143 LYS A O 1
ATOM 1115 N N . LEU A 1 144 ? 24.478 9.030 6.470 1.00 83.19 144 LEU A N 1
ATOM 1116 C CA . LEU A 1 144 ? 23.225 8.960 5.718 1.00 83.19 144 LEU A CA 1
ATOM 1117 C C . LEU A 1 144 ? 22.180 9.942 6.266 1.00 83.19 144 LEU A C 1
ATOM 1119 O O . LEU A 1 144 ? 21.557 10.659 5.485 1.00 83.19 144 LEU A O 1
ATOM 1123 N N . ILE A 1 145 ? 22.022 10.011 7.591 1.00 81.38 145 ILE A N 1
ATOM 1124 C CA . ILE A 1 145 ? 21.101 10.944 8.257 1.00 81.38 145 ILE A CA 1
ATOM 1125 C C . ILE A 1 145 ? 21.505 12.388 7.956 1.00 81.38 145 ILE A C 1
ATOM 1127 O O . ILE A 1 145 ? 20.670 13.165 7.504 1.00 81.38 145 ILE A O 1
ATOM 1131 N N . PHE A 1 146 ? 22.784 12.736 8.140 1.00 82.19 146 PHE A N 1
ATOM 1132 C CA . PHE A 1 146 ? 23.283 14.081 7.857 1.00 82.19 146 PHE A CA 1
ATOM 1133 C C . PHE A 1 146 ? 22.973 14.494 6.415 1.00 82.19 146 PHE A C 1
ATOM 1135 O O . PHE A 1 146 ? 22.367 15.538 6.199 1.00 82.19 146 PHE A O 1
ATOM 1142 N N . HIS A 1 147 ? 23.298 13.639 5.442 1.00 73.38 147 HIS A N 1
ATOM 1143 C CA . HIS A 1 147 ? 23.042 13.914 4.029 1.00 73.38 147 HIS A CA 1
ATOM 1144 C C . HIS A 1 147 ? 21.542 14.018 3.703 1.00 73.38 147 HIS A C 1
ATOM 1146 O O . HIS A 1 147 ? 21.130 14.891 2.946 1.00 73.38 147 HIS A O 1
ATOM 1152 N N . SER A 1 148 ? 20.703 13.173 4.310 1.00 71.44 148 SER A N 1
ATOM 1153 C CA . SER A 1 148 ? 19.247 13.193 4.089 1.00 71.44 148 SER A CA 1
ATOM 1154 C C . SER A 1 148 ? 18.572 14.443 4.672 1.00 71.44 148 SER A C 1
ATOM 1156 O O . SER A 1 148 ? 17.552 14.897 4.152 1.00 71.44 148 SER A O 1
ATOM 1158 N N . LEU A 1 149 ? 19.151 15.030 5.725 1.00 70.38 149 LEU A N 1
ATOM 1159 C CA . LEU A 1 149 ? 18.696 16.290 6.321 1.00 70.38 149 LEU A CA 1
ATOM 1160 C C . LEU A 1 149 ? 19.225 17.526 5.572 1.00 70.38 149 LEU A C 1
ATOM 1162 O O . LEU A 1 149 ? 18.555 18.564 5.510 1.00 70.38 149 LEU A O 1
ATOM 1166 N N . THR A 1 150 ? 20.430 17.456 5.003 1.00 73.06 150 THR A N 1
ATOM 1167 C CA . THR A 1 150 ? 21.056 18.595 4.315 1.00 73.06 150 THR A CA 1
ATOM 1168 C C . THR A 1 150 ? 20.687 18.677 2.839 1.00 73.06 150 THR A C 1
ATOM 1170 O O . THR A 1 150 ? 20.504 19.788 2.342 1.00 73.06 150 THR A O 1
ATOM 1173 N N . GLY A 1 151 ? 20.520 17.538 2.161 1.00 60.53 151 GLY A N 1
ATOM 1174 C CA . GLY A 1 151 ? 20.386 17.453 0.704 1.00 60.53 151 GLY A CA 1
ATOM 1175 C C . GLY A 1 151 ? 21.682 17.784 -0.054 1.00 60.53 151 GLY A C 1
ATOM 1176 O O . GLY A 1 151 ? 21.615 18.065 -1.250 1.00 60.53 151 GLY A O 1
ATOM 1177 N N . MET A 1 152 ? 22.829 17.803 0.647 1.00 57.56 152 MET A N 1
ATOM 1178 C CA . MET A 1 152 ? 24.168 18.168 0.144 1.00 57.56 152 MET A CA 1
ATOM 1179 C C . MET A 1 152 ? 25.118 16.987 0.132 1.00 57.56 152 MET A C 1
ATOM 1181 O O . MET A 1 152 ? 25.353 16.442 1.237 1.00 57.56 152 MET A O 1
#

Nearest PDB structures (foldseek):
  5c3u-assembly1_A  TM=3.042E-01  e=1.694E+00  Rhizomucor miehei CAU432
  8y1j-assembly1_A-2  TM=2.796E-01  e=4.538E+00  Pseudomonas aeruginosa PAO1
  8vap-assembly1_A  TM=2.057E-01  e=2.203E+00  Escherichia coli
  3iau-assembly2_B  TM=2.440E-01  e=4.846E+00  Solanum lycopersicum
  8y1j-assembly1_B-2  TM=2.760E-01  e=5.175E+00  Pseudomonas aeruginosa PAO1

Mean predicted aligned error: 8.07 Å

Foldseek 3Di:
DDDDPLVCLVVVQVVVLPDFFQQEDEAEDAPVSCVVNVVSNVVSVVSNQHQEYEYLDDSVCQVVALLFWGAGFAPSADPVRQGRHHGTGHNPVCPDPRRHHYHYDHNDDPLQFDDQPDPVLVVVLVVLVVVCVVPPDDVSVVVNNVSRNPSD

Organism: NCBI:txid221442

Sequence (152 aa):
VAPDAKEFMPAATKYVNELWGSLTCTLSVDPDTASKYSDVYEKMLDDLHFGCVSVNQWSGFAPLYSELPWGAYPGAHTDRDIQSGEGHIGNSYCIKKPIKALIRAPFTSPAAAKVPVNRTAARTQAERVVDFLLHRNAYRLTKLIFHSLTGM

pLDDT: mean 88.82, std 11.34, range [47.16, 98.19]